Protein AF-A0A3L6D6G3-F1 (afdb_monomer_lite)

Sequence (141 aa):
MIARAEDVEKLNRKLHVDLTTAQARVAALESREVITVEALKQAKDEHVQKPMEAYLVTHNQHRALRIQEPASSNPVQPIRAEDPQILEGHLVSIRGEKKAWELPEGAIVLEGIPVFPQAMNKQEHPESSQDPPPELFEPSP

Secondary structure (DSSP, 8-state):
-HHHHHHHHHHHHHHHHHHHHHHHHHHHHHHHHHHHHHHHHHHHHHHHHHHHHHHHHHHHHHHHHHHHS---SS-------------SS------------PPPTT----TT-------------------PPP-------

Organism: Zea mays (NCBI:txid4577)

Foldseek 3Di:
DVVVVVVVVVVVVVVVVVVVVVVVVVVVVVVVVVVVVVVVVVVVVCVVVVVVVVCVVVVVVVVVCVVPPPPPPDCPPPPPPDDDPDDDDDDDDPDDDDDDPDDPDPQDDDDDDRDDPDDPDDDDDDDDDDDDDDDDDDDDD

Structure (mmCIF, N/CA/C/O backbone):
data_AF-A0A3L6D6G3-F1
#
_entry.id   AF-A0A3L6D6G3-F1
#
loop_
_atom_site.group_PDB
_atom_site.id
_atom_site.type_symbol
_atom_site.label_atom_id
_atom_site.label_alt_id
_atom_site.label_comp_id
_atom_site.label_asym_id
_atom_site.label_entity_id
_atom_site.label_seq_id
_atom_site.pdbx_PDB_ins_code
_atom_site.Cartn_x
_atom_site.Cartn_y
_atom_site.Cartn_z
_atom_site.occupancy
_atom_site.B_iso_or_equiv
_atom_site.auth_seq_id
_atom_site.auth_comp_id
_atom_site.auth_asym_id
_atom_site.auth_atom_id
_atom_site.pdbx_PDB_model_num
ATOM 1 N N . MET A 1 1 ? 31.370 -2.228 -41.817 1.00 75.62 1 MET A N 1
ATOM 2 C CA . MET A 1 1 ? 31.195 -3.267 -40.774 1.00 75.62 1 MET A CA 1
ATOM 3 C C . MET A 1 1 ? 31.367 -2.687 -39.368 1.00 75.62 1 MET A C 1
ATOM 5 O O . MET A 1 1 ? 30.504 -2.936 -38.543 1.00 75.62 1 MET A O 1
ATOM 9 N N . ILE A 1 2 ? 32.399 -1.865 -39.129 1.00 82.44 2 ILE A N 1
ATOM 10 C CA . ILE A 1 2 ? 32.731 -1.264 -37.818 1.00 82.44 2 ILE A CA 1
ATOM 11 C C . ILE A 1 2 ? 31.624 -0.340 -37.269 1.00 82.44 2 ILE A C 1
ATOM 13 O O . ILE A 1 2 ? 31.147 -0.580 -36.168 1.00 82.44 2 ILE A O 1
ATOM 17 N N . ALA A 1 3 ? 31.111 0.612 -38.061 1.00 85.94 3 ALA A N 1
ATOM 18 C CA . ALA A 1 3 ? 30.055 1.536 -37.609 1.00 85.94 3 ALA A CA 1
ATOM 19 C C . ALA A 1 3 ? 28.787 0.827 -37.077 1.00 85.94 3 ALA A C 1
ATOM 21 O O . ALA A 1 3 ? 28.204 1.234 -36.080 1.00 85.94 3 ALA A O 1
ATOM 22 N N . ARG A 1 4 ? 28.400 -0.304 -37.688 1.00 91.38 4 ARG A N 1
ATOM 23 C CA . ARG A 1 4 ? 27.255 -1.111 -37.232 1.00 91.38 4 ARG A CA 1
ATOM 24 C C . ARG A 1 4 ? 27.505 -1.767 -35.869 1.00 91.38 4 ARG A C 1
ATOM 26 O O . ARG A 1 4 ? 26.556 -1.961 -35.120 1.00 91.38 4 ARG A O 1
ATOM 33 N N . ALA A 1 5 ? 28.744 -2.155 -35.566 1.00 92.56 5 ALA A N 1
ATOM 34 C CA . ALA A 1 5 ? 29.085 -2.772 -34.285 1.00 92.56 5 ALA A CA 1
ATOM 35 C C . ALA A 1 5 ? 29.027 -1.747 -33.139 1.00 92.56 5 ALA A C 1
ATOM 37 O O . ALA A 1 5 ? 28.459 -2.043 -32.090 1.00 92.56 5 ALA A O 1
ATOM 38 N N . GLU A 1 6 ? 29.514 -0.526 -33.377 1.00 93.81 6 GLU A N 1
ATOM 39 C CA . GLU A 1 6 ? 29.467 0.575 -32.403 1.00 93.81 6 GLU A CA 1
ATOM 40 C C . GLU A 1 6 ? 28.031 0.968 -32.029 1.00 93.81 6 GLU A C 1
ATOM 42 O O . GLU A 1 6 ? 27.730 1.223 -30.863 1.00 93.81 6 GLU A O 1
ATOM 47 N N . ASP A 1 7 ? 27.111 0.992 -32.995 1.00 95.69 7 ASP A N 1
ATOM 48 C CA . ASP A 1 7 ? 25.710 1.329 -32.722 1.00 95.69 7 ASP A CA 1
ATOM 49 C C . ASP A 1 7 ? 24.995 0.250 -31.894 1.00 95.69 7 ASP A C 1
ATOM 51 O O . ASP A 1 7 ? 24.181 0.570 -31.023 1.00 95.69 7 ASP A O 1
ATOM 55 N N . VAL A 1 8 ? 25.337 -1.028 -32.097 1.00 96.38 8 VAL A N 1
ATOM 56 C CA . VAL A 1 8 ? 24.830 -2.128 -31.261 1.00 96.38 8 VAL A CA 1
ATOM 57 C C . VAL A 1 8 ? 25.385 -2.040 -29.839 1.00 96.38 8 VAL A C 1
ATOM 59 O O . VAL A 1 8 ? 24.639 -2.264 -28.889 1.00 96.38 8 VAL A O 1
ATOM 62 N N . GLU A 1 9 ? 26.655 -1.673 -29.665 1.00 95.94 9 GLU A N 1
ATOM 63 C CA . GLU A 1 9 ? 27.258 -1.482 -28.341 1.00 95.94 9 GLU A CA 1
ATOM 64 C C . GLU A 1 9 ? 26.599 -0.323 -27.576 1.00 95.94 9 GLU A C 1
ATOM 66 O O . GLU A 1 9 ? 26.228 -0.471 -26.408 1.00 95.94 9 GLU A O 1
ATOM 71 N N . LYS A 1 10 ? 26.353 0.809 -28.249 1.00 96.56 10 LYS A N 1
ATOM 72 C CA . LYS A 1 10 ? 25.602 1.937 -27.673 1.00 96.56 10 LYS A CA 1
ATOM 73 C C . LYS A 1 10 ? 24.193 1.520 -27.257 1.00 96.56 10 LYS A C 1
ATOM 75 O O . LYS A 1 10 ? 23.748 1.877 -26.165 1.00 96.56 10 LYS A O 1
ATOM 80 N N . LEU A 1 11 ? 23.500 0.751 -28.101 1.00 97.00 11 LEU A N 1
ATOM 81 C CA . LEU A 1 11 ? 22.179 0.219 -27.778 1.00 97.00 11 LEU A CA 1
ATOM 82 C C . LEU A 1 11 ? 22.238 -0.731 -26.577 1.00 97.00 11 LEU A C 1
ATOM 84 O O . LEU A 1 11 ? 21.403 -0.622 -25.687 1.00 97.00 11 LEU A O 1
ATOM 88 N N . ASN A 1 12 ? 23.229 -1.619 -26.514 1.00 97.06 12 ASN A N 1
ATOM 89 C CA . ASN A 1 12 ? 23.398 -2.552 -25.402 1.00 97.06 12 ASN A CA 1
ATOM 90 C C . ASN A 1 12 ? 23.599 -1.807 -24.075 1.00 97.06 12 ASN A C 1
ATOM 92 O O . ASN A 1 12 ? 22.900 -2.076 -23.099 1.00 97.06 12 ASN A O 1
ATOM 96 N N . ARG A 1 13 ? 24.466 -0.786 -24.069 1.00 97.38 13 ARG A N 1
ATOM 97 C CA . ARG A 1 13 ? 24.677 0.067 -22.895 1.00 97.38 13 ARG A CA 1
ATOM 98 C C . ARG A 1 13 ? 23.402 0.797 -22.484 1.00 97.38 13 ARG A C 1
ATOM 100 O O . ARG A 1 13 ? 23.099 0.859 -21.295 1.00 97.38 13 ARG A O 1
ATOM 107 N N . LYS A 1 14 ? 22.641 1.323 -23.448 1.00 98.06 14 LYS A N 1
ATOM 108 C CA . LYS A 1 14 ? 21.349 1.966 -23.177 1.00 98.06 14 LYS A CA 1
ATOM 109 C C . LYS A 1 14 ? 20.357 0.983 -22.555 1.00 98.06 14 LYS A C 1
ATOM 111 O O . LYS A 1 14 ? 19.793 1.283 -21.511 1.00 98.06 14 LYS A O 1
ATOM 116 N N . LEU A 1 15 ? 20.205 -0.202 -23.143 1.00 98.31 15 LEU A N 1
ATOM 117 C CA . LEU A 1 15 ? 19.317 -1.243 -22.628 1.00 98.31 15 LEU A CA 1
ATOM 118 C C . LEU A 1 15 ? 19.712 -1.689 -21.217 1.00 98.31 15 LEU A C 1
ATOM 120 O O . LEU A 1 15 ? 18.837 -1.925 -20.393 1.00 98.31 15 LEU A O 1
ATOM 124 N N . HIS A 1 16 ? 21.008 -1.765 -20.909 1.00 98.50 16 HIS A N 1
ATOM 125 C CA . HIS A 1 16 ? 21.479 -2.086 -19.563 1.00 98.50 16 HIS A CA 1
ATOM 126 C C . HIS A 1 16 ? 21.077 -1.019 -18.531 1.00 98.50 16 HIS A C 1
ATOM 128 O O . HIS A 1 16 ? 20.628 -1.349 -17.430 1.00 98.50 16 HIS A O 1
ATOM 134 N N . VAL A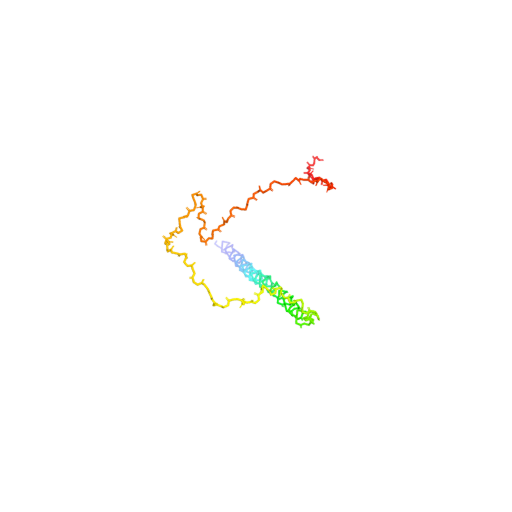 1 17 ? 21.194 0.262 -18.894 1.00 98.56 17 VAL A N 1
ATOM 135 C CA . VAL A 1 17 ? 20.741 1.379 -18.051 1.00 98.56 17 VAL A CA 1
ATOM 136 C C . VAL A 1 17 ? 19.221 1.356 -17.882 1.00 98.56 17 VAL A C 1
ATOM 138 O O . VAL A 1 17 ? 18.734 1.482 -16.757 1.00 98.56 17 VAL A O 1
ATOM 141 N N . ASP A 1 18 ? 18.471 1.157 -18.967 1.00 98.56 18 ASP A N 1
ATOM 142 C CA . ASP A 1 18 ? 17.007 1.088 -18.938 1.00 98.56 18 ASP A CA 1
ATOM 143 C C . ASP A 1 18 ? 16.529 -0.088 -18.071 1.00 98.56 18 ASP A C 1
ATOM 145 O O . ASP A 1 18 ? 15.638 0.082 -17.237 1.00 98.56 18 ASP A O 1
ATOM 149 N N . LEU A 1 19 ? 17.174 -1.254 -18.191 1.00 98.56 19 LEU A N 1
ATOM 150 C CA . LEU A 1 19 ? 16.890 -2.434 -17.375 1.00 98.56 19 LEU A CA 1
ATOM 151 C C . LEU A 1 19 ? 17.145 -2.161 -15.890 1.00 98.56 19 LEU A C 1
ATOM 153 O O . LEU A 1 19 ? 16.272 -2.417 -15.064 1.00 98.56 19 LEU A O 1
ATOM 157 N N . THR A 1 20 ? 18.301 -1.587 -15.556 1.00 98.56 20 THR A N 1
ATOM 158 C CA . THR A 1 20 ? 18.654 -1.251 -14.166 1.00 98.56 20 THR A CA 1
ATOM 159 C C . THR A 1 20 ? 17.675 -0.230 -13.582 1.00 98.56 20 THR A C 1
ATOM 161 O O . THR A 1 20 ? 17.234 -0.348 -12.439 1.00 98.56 20 THR A O 1
ATOM 164 N N . THR A 1 21 ? 17.268 0.755 -14.384 1.00 98.62 21 THR A N 1
ATOM 165 C CA . THR A 1 21 ? 16.283 1.768 -13.983 1.00 98.62 21 THR A CA 1
ATOM 166 C C . THR A 1 21 ? 14.912 1.142 -13.741 1.00 98.62 21 THR A C 1
ATOM 168 O O . THR A 1 21 ? 14.249 1.468 -12.756 1.00 98.62 21 THR A O 1
ATOM 171 N N . ALA A 1 22 ? 14.481 0.232 -14.617 1.00 98.62 22 ALA A N 1
ATOM 172 C CA . ALA A 1 22 ? 13.232 -0.501 -14.450 1.00 98.62 22 ALA A CA 1
ATOM 173 C C . ALA A 1 22 ? 13.261 -1.365 -13.180 1.00 98.62 22 ALA A C 1
ATOM 175 O O . ALA A 1 22 ? 12.318 -1.313 -12.397 1.00 98.62 22 ALA A O 1
ATOM 176 N N . GLN A 1 23 ? 14.362 -2.073 -12.921 1.00 98.75 23 GLN A N 1
ATOM 177 C CA . GLN A 1 23 ? 14.548 -2.869 -11.704 1.00 98.75 23 GLN A CA 1
ATOM 178 C C . GLN A 1 23 ? 14.484 -2.013 -10.434 1.00 98.75 23 GLN A C 1
ATOM 180 O O . GLN A 1 23 ? 13.780 -2.370 -9.493 1.00 98.75 23 GLN A O 1
ATOM 185 N N . ALA A 1 24 ? 15.145 -0.852 -10.417 1.00 98.62 24 ALA A N 1
ATOM 186 C CA . ALA A 1 24 ? 15.079 0.070 -9.284 1.00 98.62 24 ALA A CA 1
ATOM 187 C C . ALA A 1 24 ? 13.649 0.580 -9.033 1.00 98.62 24 ALA A C 1
ATOM 189 O O . ALA A 1 24 ? 13.221 0.697 -7.886 1.00 98.62 24 ALA A O 1
ATOM 190 N N . ARG A 1 25 ? 12.885 0.851 -10.101 1.00 98.69 25 ARG A N 1
ATOM 191 C CA . ARG A 1 25 ? 11.473 1.249 -9.990 1.00 98.69 25 ARG A CA 1
ATOM 192 C C . ARG A 1 25 ? 10.600 0.124 -9.448 1.00 98.69 25 ARG A C 1
ATOM 194 O O . ARG A 1 25 ? 9.750 0.402 -8.611 1.00 98.69 25 ARG A O 1
ATOM 201 N N . VAL A 1 26 ? 10.817 -1.114 -9.891 1.00 98.69 26 VAL A N 1
ATOM 202 C CA . VAL A 1 26 ? 10.104 -2.290 -9.368 1.00 98.69 26 VAL A CA 1
ATOM 203 C C . VAL A 1 26 ? 10.375 -2.444 -7.873 1.00 98.69 26 VAL A C 1
ATOM 205 O O . VAL A 1 26 ? 9.428 -2.430 -7.097 1.00 98.69 26 VAL A O 1
ATOM 208 N N . ALA A 1 27 ? 11.642 -2.440 -7.453 1.00 98.56 27 ALA A N 1
ATOM 209 C CA . ALA A 1 27 ? 12.001 -2.554 -6.038 1.00 98.56 27 ALA A CA 1
ATOM 210 C C . ALA A 1 27 ? 11.402 -1.422 -5.177 1.00 98.56 27 ALA A C 1
ATOM 212 O O . ALA A 1 27 ? 10.944 -1.650 -4.057 1.00 98.56 27 ALA A O 1
ATOM 213 N N . ALA A 1 28 ? 11.368 -0.189 -5.697 1.00 98.50 28 ALA A N 1
ATOM 214 C CA . ALA A 1 28 ? 10.745 0.937 -5.005 1.00 98.50 28 ALA A CA 1
ATOM 215 C C . ALA A 1 28 ? 9.218 0.783 -4.877 1.00 98.50 28 ALA A C 1
ATOM 217 O O . ALA A 1 28 ? 8.651 1.142 -3.845 1.00 98.50 28 ALA A O 1
ATOM 218 N N . LEU A 1 29 ? 8.549 0.258 -5.909 1.00 98.75 29 LEU A N 1
ATOM 219 C CA . LEU A 1 29 ? 7.110 -0.007 -5.878 1.00 98.75 29 LEU A CA 1
ATOM 220 C C . LEU A 1 29 ? 6.766 -1.149 -4.922 1.00 98.75 29 LEU A C 1
ATOM 222 O O . LEU A 1 29 ? 5.851 -0.985 -4.123 1.00 98.75 29 LEU A O 1
ATOM 226 N N . GLU A 1 30 ? 7.530 -2.240 -4.944 1.00 98.38 30 GLU A N 1
ATOM 227 C CA . GLU A 1 30 ? 7.372 -3.367 -4.016 1.00 98.38 30 GLU A CA 1
ATOM 228 C C . GLU A 1 30 ? 7.538 -2.909 -2.562 1.00 98.38 30 GLU A C 1
ATOM 230 O O . GLU A 1 30 ? 6.694 -3.187 -1.713 1.00 98.38 30 GLU A O 1
ATOM 235 N N . SER A 1 31 ? 8.581 -2.123 -2.277 1.00 98.44 31 SER A N 1
ATOM 236 C CA . SER A 1 31 ? 8.796 -1.538 -0.948 1.00 98.44 31 SER A CA 1
ATOM 237 C C . SER A 1 31 ? 7.625 -0.648 -0.517 1.00 98.44 31 SER A C 1
ATOM 239 O O . SER A 1 31 ? 7.120 -0.762 0.602 1.00 98.44 31 SER A O 1
ATOM 241 N N . ARG A 1 32 ? 7.130 0.206 -1.421 1.00 98.62 32 ARG A N 1
ATOM 242 C CA . ARG A 1 32 ? 5.977 1.067 -1.141 1.00 98.62 32 ARG A CA 1
ATOM 243 C C . ARG A 1 32 ? 4.711 0.255 -0.876 1.00 98.62 32 ARG A C 1
ATOM 245 O O . ARG A 1 32 ? 3.967 0.611 0.034 1.00 98.62 32 ARG A O 1
ATOM 252 N N . GLU A 1 33 ? 4.465 -0.805 -1.640 1.00 98.44 33 GLU A N 1
ATOM 253 C CA . GLU A 1 33 ? 3.315 -1.686 -1.441 1.00 98.44 33 GLU A CA 1
ATOM 254 C C . GLU A 1 33 ? 3.350 -2.313 -0.047 1.00 98.44 33 GLU A C 1
ATOM 256 O O . GLU A 1 33 ? 2.377 -2.177 0.696 1.00 98.44 33 GLU A O 1
ATOM 261 N N . VAL A 1 34 ? 4.493 -2.878 0.357 1.00 98.56 34 VAL A N 1
ATOM 262 C CA . VAL A 1 34 ? 4.682 -3.450 1.701 1.00 98.56 34 VAL A CA 1
ATOM 263 C C . VAL A 1 34 ? 4.349 -2.427 2.789 1.00 98.56 34 VAL A C 1
ATOM 265 O O . VAL A 1 34 ? 3.547 -2.726 3.673 1.00 98.56 34 VAL A O 1
ATOM 268 N N . ILE A 1 35 ? 4.868 -1.198 2.682 1.00 98.62 35 ILE A N 1
ATOM 269 C CA . ILE A 1 35 ? 4.584 -0.123 3.648 1.00 98.62 35 ILE A CA 1
ATOM 270 C C . ILE A 1 35 ? 3.084 0.194 3.696 1.00 98.62 35 ILE A C 1
ATOM 272 O O . ILE A 1 35 ? 2.506 0.325 4.774 1.00 98.62 35 ILE A O 1
ATOM 276 N N . THR A 1 36 ? 2.428 0.317 2.538 1.00 98.62 36 THR A N 1
ATOM 277 C CA . THR A 1 36 ? 0.993 0.645 2.491 1.00 98.62 36 THR A CA 1
ATOM 278 C C . THR A 1 36 ? 0.115 -0.470 3.050 1.00 98.62 36 THR A C 1
ATOM 280 O O . THR A 1 36 ? -0.853 -0.190 3.757 1.00 98.62 36 THR A O 1
ATOM 283 N N . VAL A 1 37 ? 0.461 -1.729 2.776 1.00 98.56 37 VAL A N 1
ATOM 284 C CA . VAL A 1 37 ? -0.266 -2.901 3.272 1.00 98.56 37 VAL A CA 1
ATOM 285 C C . VAL A 1 37 ? -0.094 -3.037 4.783 1.00 98.56 37 VAL A C 1
ATOM 287 O O . VAL A 1 37 ? -1.073 -3.282 5.490 1.00 98.56 37 VAL A O 1
ATOM 290 N N . GLU A 1 38 ? 1.116 -2.829 5.301 1.00 98.62 38 GLU A N 1
ATOM 291 C CA . GLU A 1 38 ? 1.384 -2.883 6.737 1.00 98.62 38 GLU A CA 1
ATOM 292 C C . GLU A 1 38 ? 0.674 -1.754 7.495 1.00 98.62 38 GLU A C 1
ATOM 294 O O . GLU A 1 38 ? 0.001 -2.021 8.491 1.00 98.62 38 GLU A O 1
ATOM 299 N N . ALA A 1 39 ? 0.724 -0.521 6.982 1.00 98.56 39 ALA A N 1
ATOM 300 C CA . ALA A 1 39 ? 0.002 0.609 7.565 1.00 98.56 39 ALA A CA 1
ATOM 301 C C . ALA A 1 39 ? -1.518 0.374 7.583 1.00 98.56 39 ALA A C 1
ATOM 303 O O . ALA A 1 39 ? -2.188 0.687 8.567 1.00 98.56 39 ALA A O 1
ATOM 304 N N . LEU A 1 40 ? -2.071 -0.221 6.521 1.00 98.56 40 LEU A N 1
ATOM 305 C CA . LEU A 1 40 ? -3.488 -0.572 6.467 1.00 98.56 40 LEU A CA 1
ATOM 306 C C . LEU A 1 40 ? -3.850 -1.649 7.496 1.00 98.56 40 LEU A C 1
ATOM 308 O O . LEU A 1 40 ? -4.901 -1.553 8.131 1.00 98.56 40 LEU A O 1
ATOM 312 N N . LYS A 1 41 ? -3.001 -2.670 7.659 1.00 98.50 41 LYS A N 1
ATOM 313 C CA . LYS A 1 41 ? -3.192 -3.712 8.674 1.00 98.50 41 LYS A CA 1
ATOM 314 C C . LYS A 1 41 ? -3.197 -3.096 10.074 1.00 98.50 41 LYS A C 1
ATOM 316 O O . LYS A 1 41 ? -4.159 -3.285 10.807 1.00 98.50 41 LYS A O 1
ATOM 321 N N . GLN A 1 42 ? -2.196 -2.273 10.380 1.00 98.56 42 GLN A N 1
ATOM 322 C CA . GLN A 1 42 ? -2.088 -1.571 11.657 1.00 98.56 42 GLN A CA 1
ATOM 323 C C . GLN A 1 42 ? -3.313 -0.687 11.933 1.00 98.56 42 GLN A C 1
ATOM 325 O O . GLN A 1 42 ? -3.879 -0.728 13.022 1.00 98.56 42 GLN A O 1
ATOM 330 N N . ALA A 1 43 ? -3.778 0.074 10.939 1.00 98.44 43 ALA A N 1
ATOM 331 C CA . ALA A 1 43 ? -4.962 0.916 11.087 1.00 98.44 43 ALA A CA 1
ATOM 332 C C . ALA A 1 43 ? -6.232 0.098 11.382 1.00 98.44 43 ALA A C 1
ATOM 334 O O . ALA A 1 43 ? -7.076 0.523 12.172 1.00 98.44 43 ALA A O 1
ATOM 335 N N . LYS A 1 44 ? -6.371 -1.084 10.768 1.00 98.25 44 LYS A N 1
ATOM 336 C CA . LYS A 1 44 ? -7.482 -2.004 11.049 1.00 98.25 44 LYS A CA 1
ATOM 337 C C . LYS A 1 44 ? -7.389 -2.597 12.450 1.00 98.25 44 LYS A C 1
ATOM 339 O O . LYS A 1 44 ? -8.405 -2.634 13.141 1.00 98.25 44 LYS A O 1
ATOM 344 N N . ASP A 1 45 ? -6.198 -3.006 12.871 1.00 98.19 45 ASP A N 1
ATOM 345 C CA . ASP A 1 45 ? -5.965 -3.543 14.212 1.00 98.19 45 ASP A CA 1
ATOM 346 C C . ASP A 1 45 ? -6.311 -2.487 15.275 1.00 98.19 45 ASP A C 1
ATOM 348 O O . ASP A 1 45 ? -7.068 -2.762 16.205 1.00 98.19 45 ASP A O 1
ATOM 352 N N . GLU A 1 46 ? -5.893 -1.234 15.077 1.00 97.75 46 GLU A N 1
ATOM 353 C CA . GLU A 1 46 ? -6.264 -0.117 15.953 1.00 97.75 46 GLU A CA 1
ATOM 354 C C . GLU A 1 46 ? -7.766 0.180 15.956 1.00 97.75 46 GLU A C 1
ATOM 356 O O . GLU A 1 46 ? -8.332 0.482 17.009 1.00 97.75 46 GLU A O 1
ATOM 361 N N . HIS A 1 47 ? -8.422 0.108 14.795 1.00 97.56 47 HIS A N 1
ATOM 362 C CA . HIS A 1 47 ? -9.867 0.306 14.691 1.00 97.56 47 HIS A CA 1
ATOM 363 C C . HIS A 1 47 ? -10.648 -0.764 15.464 1.00 97.56 47 HIS A C 1
ATOM 365 O O . HIS A 1 47 ? -11.719 -0.473 15.985 1.00 97.56 47 HIS A O 1
ATOM 371 N N . VAL A 1 48 ? -10.124 -1.987 15.566 1.00 96.00 48 VAL A N 1
ATOM 372 C CA . VAL A 1 48 ? -10.724 -3.053 16.381 1.00 96.00 48 VAL A CA 1
ATOM 373 C C . VAL A 1 48 ? -10.363 -2.892 17.861 1.00 96.00 48 VAL A C 1
ATOM 375 O O . VAL A 1 48 ? -11.218 -3.070 18.730 1.00 96.00 48 VAL A O 1
ATOM 378 N N . GLN A 1 49 ? -9.118 -2.526 18.167 1.00 98.31 49 GLN A N 1
ATOM 379 C CA . GLN A 1 49 ? -8.609 -2.462 19.536 1.00 98.31 49 GLN A CA 1
ATOM 380 C C . GLN A 1 49 ? -9.177 -1.279 20.335 1.00 98.31 49 GLN A C 1
ATOM 382 O O . GLN A 1 49 ? -9.642 -1.467 21.458 1.00 98.31 49 GLN A O 1
ATOM 387 N N . LYS A 1 50 ? -9.210 -0.068 19.765 1.00 97.38 50 LYS A N 1
ATOM 388 C CA . LYS A 1 50 ? -9.696 1.143 20.457 1.00 97.38 50 LYS A CA 1
ATOM 389 C C . LYS A 1 50 ? -11.130 1.021 21.007 1.00 97.38 50 LYS A C 1
ATOM 391 O O . LYS A 1 50 ? -11.335 1.354 22.176 1.00 97.38 50 LYS A O 1
ATOM 396 N N . PRO A 1 51 ? -12.138 0.547 20.245 1.00 96.94 51 PRO A N 1
ATOM 397 C CA . PRO A 1 51 ? -13.486 0.383 20.787 1.00 96.94 51 PRO A CA 1
ATOM 398 C C . PRO A 1 51 ? -13.569 -0.738 21.828 1.00 96.94 51 PRO A C 1
ATOM 400 O O . PRO A 1 51 ? -14.319 -0.599 22.793 1.00 96.94 51 PRO A O 1
ATOM 403 N N . MET A 1 52 ? -12.787 -1.814 21.682 1.00 97.50 52 MET A N 1
ATOM 404 C CA . MET A 1 52 ? -12.700 -2.874 22.693 1.00 97.50 52 MET A CA 1
ATOM 405 C C . MET A 1 52 ? -12.200 -2.315 24.033 1.00 97.50 52 MET A C 1
ATOM 407 O O . MET A 1 52 ? -12.813 -2.545 25.074 1.00 97.50 52 MET A O 1
ATOM 411 N N . GLU A 1 53 ? -11.121 -1.534 24.014 1.00 97.00 53 GLU A N 1
ATOM 412 C CA . GLU A 1 53 ? -10.577 -0.893 25.215 1.00 97.00 53 GLU A CA 1
ATOM 413 C C . GLU A 1 53 ? -11.571 0.093 25.837 1.00 97.00 53 GLU A C 1
ATOM 415 O O . GLU A 1 53 ? -11.825 0.036 27.042 1.00 97.00 53 GLU A O 1
ATOM 420 N N . ALA A 1 54 ? -12.195 0.949 25.023 1.00 97.88 54 ALA A N 1
ATOM 421 C CA . ALA A 1 54 ? -13.205 1.895 25.492 1.00 97.88 54 ALA A CA 1
ATOM 422 C C . ALA A 1 54 ? -14.399 1.183 26.153 1.00 97.88 54 ALA A C 1
ATOM 424 O O . ALA A 1 54 ? -14.870 1.605 27.215 1.00 97.88 54 ALA A O 1
ATOM 425 N N . TYR A 1 55 ? -14.860 0.072 25.572 1.00 97.38 55 TYR A N 1
ATOM 426 C CA . TYR A 1 55 ? -15.914 -0.755 26.155 1.00 97.38 55 TYR A CA 1
ATOM 427 C C . TYR A 1 55 ? -15.497 -1.329 27.512 1.00 97.38 55 TYR A C 1
ATOM 429 O O . TYR A 1 55 ? -16.230 -1.197 28.491 1.00 97.38 55 TYR A O 1
ATOM 437 N N . LEU A 1 56 ? -14.309 -1.930 27.605 1.00 97.56 56 LEU A N 1
ATOM 438 C CA . LEU A 1 56 ? -13.837 -2.528 28.854 1.00 97.56 56 LEU A CA 1
ATOM 439 C C . LEU A 1 56 ? -13.680 -1.486 29.965 1.00 97.56 56 LEU A C 1
ATOM 441 O O . LEU A 1 56 ? -14.064 -1.747 31.107 1.00 97.56 56 LEU A O 1
ATOM 445 N N . VAL A 1 57 ? -13.152 -0.303 29.647 1.00 97.75 57 VAL A N 1
ATOM 446 C CA . VAL A 1 57 ? -12.998 0.794 30.612 1.00 97.75 57 VAL A CA 1
ATOM 447 C C . VAL A 1 57 ? -14.362 1.252 31.127 1.00 97.75 57 VAL A C 1
ATOM 449 O O . VAL A 1 57 ? -14.598 1.248 32.337 1.00 97.75 57 VAL A O 1
ATOM 452 N N . THR A 1 58 ? -15.280 1.589 30.223 1.00 97.19 58 THR A N 1
ATOM 453 C CA . THR A 1 58 ? -16.605 2.117 30.588 1.00 97.19 58 THR A CA 1
ATOM 454 C C . THR A 1 58 ? -17.463 1.082 31.314 1.00 97.19 58 THR A C 1
ATOM 456 O O . THR A 1 58 ? -18.100 1.393 32.323 1.00 97.19 58 THR A O 1
ATOM 459 N N . HIS A 1 59 ? -17.432 -0.180 30.878 1.00 97.12 59 HIS A N 1
ATOM 460 C CA . HIS A 1 59 ? -18.149 -1.267 31.537 1.00 97.12 59 HIS A CA 1
ATOM 461 C C . HIS A 1 59 ? -17.654 -1.492 32.971 1.00 97.12 59 HIS A C 1
ATOM 463 O O . HIS A 1 59 ? -18.457 -1.643 33.895 1.00 97.12 59 HIS A O 1
ATOM 469 N N . ASN A 1 60 ? -16.335 -1.481 33.187 1.00 95.88 60 ASN A N 1
ATOM 470 C CA . ASN A 1 60 ? -15.772 -1.658 34.523 1.00 95.88 60 ASN A CA 1
ATOM 471 C C . ASN A 1 60 ? -16.027 -0.454 35.434 1.00 95.88 60 ASN A C 1
ATOM 473 O O . ASN A 1 60 ? -16.310 -0.658 36.613 1.00 95.88 60 ASN A O 1
ATOM 477 N N . GLN A 1 61 ? -16.019 0.773 34.906 1.00 95.94 61 GLN A N 1
ATOM 478 C CA . GLN A 1 61 ? -16.439 1.963 35.655 1.00 95.94 61 GLN A CA 1
ATOM 479 C C . GLN A 1 61 ? -17.895 1.845 36.123 1.00 95.94 61 GLN A C 1
ATOM 481 O O . GLN A 1 61 ? -18.170 1.999 37.312 1.00 95.94 61 GLN A O 1
ATOM 486 N N . HIS A 1 62 ? -18.821 1.478 35.231 1.00 94.62 62 HIS A N 1
ATOM 487 C CA . HIS A 1 62 ? -20.220 1.243 35.601 1.00 94.62 62 HIS A CA 1
ATOM 488 C C . HIS A 1 62 ? -20.377 0.126 36.638 1.00 94.62 62 HIS A C 1
ATOM 490 O O . HIS A 1 62 ? -21.166 0.252 37.574 1.00 94.62 62 HIS A O 1
ATOM 496 N N . ARG A 1 63 ? -19.623 -0.973 36.507 1.00 95.12 63 ARG A N 1
ATOM 497 C CA . ARG A 1 63 ? -19.612 -2.039 37.521 1.00 95.12 63 ARG A CA 1
ATOM 498 C C . ARG A 1 63 ? -19.100 -1.538 38.870 1.00 95.12 63 ARG A C 1
ATOM 500 O O . ARG A 1 63 ? -19.716 -1.858 39.879 1.00 95.12 63 ARG A O 1
ATOM 507 N N . ALA A 1 64 ? -18.024 -0.754 38.893 1.00 94.12 64 ALA A N 1
ATOM 508 C CA . ALA A 1 64 ? -17.464 -0.197 40.121 1.00 94.12 64 ALA A CA 1
ATOM 509 C C . ALA A 1 64 ? -18.439 0.765 40.816 1.00 94.12 64 ALA A C 1
ATOM 511 O O . ALA A 1 64 ? -18.585 0.699 42.035 1.00 94.12 64 ALA A O 1
ATOM 512 N N . LEU A 1 65 ? -19.142 1.605 40.049 1.00 91.81 65 LEU A N 1
ATOM 513 C CA . LEU A 1 65 ? -20.186 2.487 40.574 1.00 91.81 65 LEU A CA 1
ATOM 514 C C . LEU A 1 65 ? -21.344 1.688 41.178 1.00 91.81 65 LEU A C 1
ATOM 516 O O . LEU A 1 65 ? -21.710 1.961 42.310 1.00 91.81 65 LEU A O 1
ATOM 520 N N . ARG A 1 66 ? -21.846 0.644 40.502 1.00 85.88 66 ARG A N 1
ATOM 521 C CA . ARG A 1 66 ? -22.912 -0.219 41.055 1.00 85.88 66 ARG A CA 1
ATOM 522 C C . ARG A 1 66 ? -22.518 -0.967 42.329 1.00 85.88 66 ARG A C 1
ATOM 524 O O . ARG A 1 66 ? -23.387 -1.309 43.116 1.00 85.88 66 ARG A O 1
ATOM 531 N N . ILE A 1 67 ? -21.234 -1.281 42.506 1.00 84.12 67 ILE A N 1
ATOM 532 C CA . ILE A 1 67 ? -20.736 -1.950 43.719 1.00 84.12 67 ILE A CA 1
ATOM 533 C C . ILE A 1 67 ? -20.590 -0.951 44.877 1.00 84.12 67 ILE A C 1
ATOM 535 O O . ILE A 1 67 ? -20.783 -1.328 46.029 1.00 84.12 67 ILE A O 1
ATOM 539 N N . GLN A 1 68 ? -20.229 0.302 44.582 1.00 79.50 68 GLN A N 1
ATOM 540 C CA . GLN A 1 68 ? -20.094 1.363 45.585 1.00 79.50 68 GLN A CA 1
ATOM 541 C C . GLN A 1 68 ? -21.407 2.064 45.914 1.00 79.50 68 GLN A C 1
ATOM 543 O O . GLN A 1 68 ? -21.514 2.647 46.990 1.00 79.50 68 GLN A O 1
ATOM 548 N N . GLU A 1 69 ? -22.382 2.033 45.006 1.00 68.38 69 GLU A N 1
ATOM 549 C CA . GLU A 1 69 ? -23.727 2.518 45.263 1.00 68.38 69 GLU A CA 1
ATOM 550 C C . GLU A 1 69 ? -24.282 1.704 46.436 1.00 68.38 69 GLU A C 1
ATOM 552 O O . GLU A 1 69 ? -24.458 0.487 46.310 1.00 68.38 69 GLU A O 1
ATOM 557 N N . PRO A 1 70 ? -24.490 2.328 47.610 1.00 67.25 70 PRO A N 1
ATOM 558 C CA . PRO A 1 70 ? -25.091 1.627 48.725 1.00 67.25 70 PRO A CA 1
ATOM 559 C C . PRO A 1 70 ? -26.410 1.069 48.211 1.00 67.25 70 PRO A C 1
ATOM 561 O O . PRO A 1 70 ? -27.192 1.828 47.632 1.00 67.25 70 PRO A O 1
ATOM 564 N N . ALA A 1 71 ? -26.663 -0.232 48.410 1.00 66.19 71 ALA A N 1
ATOM 565 C CA . ALA A 1 71 ? -28.018 -0.757 48.293 1.00 66.19 71 ALA A CA 1
ATOM 566 C C . ALA A 1 71 ? -28.895 0.235 49.053 1.00 66.19 71 ALA A C 1
ATOM 568 O O . ALA A 1 71 ? -28.636 0.453 50.241 1.00 66.19 71 ALA A O 1
ATOM 569 N N . SER A 1 72 ? -29.768 0.953 48.330 1.00 58.44 72 SER A N 1
ATOM 570 C CA . SER A 1 72 ? -30.402 2.160 48.858 1.00 58.44 72 SER A CA 1
ATOM 571 C C . SER A 1 72 ? -30.893 1.845 50.266 1.00 58.44 72 SER A C 1
ATOM 573 O O . SER A 1 72 ? -31.501 0.790 50.464 1.00 58.44 72 SER A O 1
ATOM 575 N N . SER A 1 73 ? -30.580 2.695 51.248 1.00 62.00 73 SER A N 1
ATOM 576 C CA . SER A 1 73 ? -30.769 2.404 52.682 1.00 62.00 73 SER A CA 1
ATOM 577 C C . SER A 1 73 ? -32.233 2.154 53.090 1.00 62.00 73 SER A C 1
ATOM 579 O O . SER A 1 73 ? -32.530 2.021 54.277 1.00 62.00 73 SER A O 1
ATOM 581 N N . ASN A 1 74 ? -33.156 2.094 52.133 1.00 62.22 74 ASN A N 1
ATOM 582 C CA . ASN A 1 74 ? -34.500 1.605 52.316 1.00 62.22 74 ASN A CA 1
ATOM 583 C C . ASN A 1 74 ? -34.695 0.353 51.442 1.00 62.22 74 ASN A C 1
ATOM 585 O O . ASN A 1 74 ? -34.761 0.476 50.215 1.00 62.22 74 ASN A O 1
ATOM 589 N N . PRO A 1 75 ? -34.799 -0.856 52.024 1.00 52.00 75 PRO A N 1
ATOM 590 C CA . PRO A 1 75 ? -35.361 -1.972 51.297 1.00 52.00 75 PRO A CA 1
ATOM 591 C C . PRO A 1 75 ? -36.841 -1.642 51.104 1.00 52.00 75 PRO A C 1
ATOM 593 O O . PRO A 1 75 ? -37.680 -1.995 51.933 1.00 52.00 75 PRO A O 1
ATOM 596 N N . VAL A 1 76 ? -37.181 -0.956 50.007 1.00 57.78 76 VAL A N 1
ATOM 597 C CA . VAL A 1 76 ? -38.522 -1.106 49.451 1.00 57.78 76 VAL A CA 1
ATOM 598 C C . VAL A 1 76 ? -38.609 -2.588 49.158 1.00 57.78 76 VAL A C 1
ATOM 600 O O . VAL A 1 76 ? -37.967 -3.091 48.235 1.00 57.78 76 VAL A O 1
ATOM 603 N N . GLN A 1 77 ? -39.305 -3.306 50.040 1.00 57.06 77 GLN A N 1
ATOM 604 C CA . GLN A 1 77 ? -39.605 -4.695 49.785 1.00 57.06 77 GLN A CA 1
ATOM 605 C C . GLN A 1 77 ? -40.255 -4.705 48.403 1.00 57.06 77 GLN A C 1
ATOM 607 O O . GLN A 1 77 ? -41.186 -3.918 48.184 1.00 57.06 77 GLN A O 1
ATOM 612 N N . PRO A 1 78 ? -39.780 -5.538 47.459 1.00 57.50 78 PRO A N 1
ATOM 613 C CA . PRO A 1 78 ? -40.627 -5.880 46.331 1.00 57.50 78 PRO A CA 1
ATOM 614 C C . PRO A 1 78 ? -41.956 -6.259 46.970 1.00 57.50 78 PRO A C 1
ATOM 616 O O . PRO A 1 78 ? -41.925 -7.013 47.949 1.00 57.50 78 PRO A O 1
ATOM 619 N N . ILE A 1 79 ? -43.068 -5.664 46.520 1.00 55.97 79 ILE A N 1
ATOM 620 C CA . ILE A 1 79 ? -44.402 -6.072 46.963 1.00 55.97 79 ILE A CA 1
ATOM 621 C C . ILE A 1 79 ? -44.371 -7.595 46.963 1.00 55.97 79 ILE A C 1
ATOM 623 O O . ILE A 1 79 ? -44.207 -8.226 45.916 1.00 55.97 79 ILE A O 1
ATOM 627 N N . ARG A 1 80 ? -44.365 -8.174 48.167 1.00 52.00 80 ARG A N 1
ATOM 628 C CA . ARG A 1 80 ? -44.525 -9.603 48.307 1.00 52.00 80 ARG A CA 1
ATOM 629 C C . ARG A 1 80 ? -45.956 -9.783 47.856 1.00 52.00 80 ARG A C 1
ATOM 631 O O . ARG A 1 80 ? -46.857 -9.379 48.584 1.00 52.00 80 ARG A O 1
ATOM 638 N N . ALA A 1 81 ? -46.152 -10.275 46.633 1.00 54.78 81 ALA A N 1
ATOM 639 C CA . ALA A 1 81 ? -47.380 -10.987 46.326 1.00 54.78 81 ALA A CA 1
ATOM 640 C C . ALA A 1 81 ? -47.588 -11.919 47.519 1.00 54.78 81 ALA A C 1
ATOM 642 O O . ALA A 1 81 ? -46.649 -12.642 47.869 1.00 54.78 81 ALA A O 1
ATOM 643 N N . GLU A 1 82 ? -48.693 -11.717 48.233 1.00 45.56 82 GLU A N 1
ATOM 644 C CA . GLU A 1 82 ? -48.897 -12.235 49.575 1.00 45.56 82 GLU A CA 1
ATOM 645 C C . GLU A 1 82 ? -48.419 -13.685 49.681 1.00 45.56 82 GLU A C 1
ATOM 647 O O . GLU A 1 82 ? -48.695 -14.516 48.813 1.00 45.56 82 GLU A O 1
ATOM 652 N N . ASP A 1 83 ? -47.653 -13.961 50.738 1.00 42.06 83 ASP A N 1
ATOM 653 C CA . ASP A 1 83 ? -47.115 -15.289 50.995 1.00 42.06 83 ASP A CA 1
ATOM 654 C C . ASP A 1 83 ? -48.253 -16.331 50.945 1.00 42.06 83 ASP A C 1
ATOM 656 O O . ASP A 1 83 ? -49.377 -16.062 51.392 1.00 42.06 83 ASP A O 1
ATOM 660 N N . PRO A 1 84 ? -47.973 -17.528 50.414 1.00 55.09 84 PRO A N 1
ATOM 661 C CA . PRO A 1 84 ? -48.949 -18.557 50.119 1.00 55.09 84 PRO A CA 1
ATOM 662 C C . PRO A 1 84 ? -49.459 -19.169 51.422 1.00 55.09 84 PRO A C 1
ATOM 664 O O . PRO A 1 84 ? -48.937 -20.162 51.922 1.00 55.09 84 PRO A O 1
ATOM 667 N N . GLN A 1 85 ? -50.511 -18.587 51.980 1.00 50.22 85 GLN A N 1
ATOM 668 C CA . GLN A 1 85 ? -51.265 -19.186 53.072 1.00 50.22 85 GLN A CA 1
ATOM 669 C C . GLN A 1 85 ? -52.694 -19.444 52.632 1.00 50.22 85 GLN A C 1
ATOM 671 O O . GLN A 1 85 ? -53.594 -18.770 53.105 1.00 50.22 85 GLN A O 1
ATOM 676 N N . ILE A 1 86 ? -52.878 -20.431 51.750 1.00 45.12 86 ILE A N 1
ATOM 677 C CA . ILE A 1 86 ? -53.733 -21.588 52.059 1.00 45.12 86 ILE A CA 1
ATOM 678 C C . ILE A 1 86 ? -53.109 -22.815 51.382 1.00 45.12 86 ILE A C 1
ATOM 680 O O . ILE A 1 86 ? -53.426 -23.183 50.251 1.00 45.12 86 ILE A O 1
ATOM 684 N N . LEU A 1 87 ? -52.190 -23.447 52.109 1.00 49.88 87 LEU A N 1
ATOM 685 C CA . LEU A 1 87 ? -52.046 -24.893 52.064 1.00 49.88 87 LEU A CA 1
ATOM 686 C C . LEU A 1 87 ? -53.395 -25.491 52.507 1.00 49.88 87 LEU A C 1
ATOM 688 O O . LEU A 1 87 ? -53.939 -25.069 53.522 1.00 49.88 87 LEU A O 1
ATOM 692 N N . GLU A 1 88 ? -53.875 -26.480 51.752 1.00 51.75 88 GLU A N 1
ATOM 693 C CA . GLU A 1 88 ? -54.740 -27.563 52.238 1.00 51.75 88 GLU A CA 1
ATOM 694 C C . GLU A 1 88 ? -56.193 -27.202 52.609 1.00 51.75 88 GLU A C 1
ATOM 696 O O . GLU A 1 88 ? -56.484 -26.675 53.678 1.00 51.75 88 GLU A O 1
ATOM 701 N N . GLY A 1 89 ? -57.156 -27.582 51.752 1.00 46.25 89 GLY A N 1
ATOM 702 C CA . GLY A 1 89 ? -58.534 -27.660 52.241 1.00 46.25 89 GLY A CA 1
ATOM 703 C C . GLY A 1 89 ? -59.703 -27.800 51.276 1.00 46.25 89 GLY A C 1
ATOM 704 O O . GLY A 1 89 ? -60.798 -28.014 51.776 1.00 46.25 89 GLY A O 1
ATOM 705 N N . HIS A 1 90 ? -59.573 -27.722 49.945 1.00 41.72 90 HIS A N 1
ATOM 706 C CA . HIS A 1 90 ? -60.688 -28.164 49.089 1.00 41.72 90 HIS A CA 1
ATOM 707 C C . HIS A 1 90 ? -60.267 -28.513 47.657 1.00 41.72 90 HIS A C 1
ATOM 709 O O . HIS A 1 90 ? -60.281 -27.694 46.742 1.00 41.72 90 HIS A O 1
ATOM 715 N N . LEU A 1 91 ? -59.925 -29.786 47.459 1.00 52.00 91 LEU A N 1
ATOM 716 C CA . LEU A 1 91 ? -60.014 -30.445 46.159 1.00 52.00 91 LEU A CA 1
ATOM 717 C C . LEU A 1 91 ? -61.476 -30.413 45.688 1.00 52.00 91 LEU A C 1
ATOM 719 O O . LEU A 1 91 ? -62.254 -31.289 46.058 1.00 52.00 91 LEU A O 1
ATOM 723 N N . VAL A 1 92 ? -61.851 -29.451 44.844 1.00 39.09 92 VAL A N 1
ATOM 724 C CA . VAL A 1 92 ? -63.084 -29.546 44.049 1.00 39.09 92 VAL A CA 1
ATOM 725 C C . VAL A 1 92 ? -62.784 -29.277 42.580 1.00 39.09 92 VAL A C 1
ATOM 727 O O . VAL A 1 92 ? -62.846 -28.166 42.075 1.00 39.09 92 VAL A O 1
ATOM 730 N N . SER A 1 93 ? -62.450 -30.381 41.914 1.00 49.62 93 SER A N 1
ATOM 731 C CA . SER A 1 93 ? -63.044 -30.814 40.648 1.00 49.62 93 SER A CA 1
ATOM 732 C C . SER A 1 93 ? -63.208 -29.757 39.547 1.00 49.62 93 SER A C 1
ATOM 734 O O . SER A 1 93 ? -64.316 -29.312 39.266 1.00 49.62 93 SER A O 1
ATOM 736 N N . ILE A 1 94 ? -62.146 -29.526 38.772 1.00 44.81 94 ILE A N 1
ATOM 737 C CA . ILE A 1 94 ? -62.327 -29.405 37.319 1.00 44.81 94 ILE A CA 1
ATOM 738 C C . ILE A 1 94 ? -62.063 -30.775 36.695 1.00 44.81 94 ILE A C 1
ATOM 740 O O . ILE A 1 94 ? -60.981 -31.135 36.239 1.00 44.81 94 ILE A O 1
ATOM 744 N N . ARG A 1 95 ?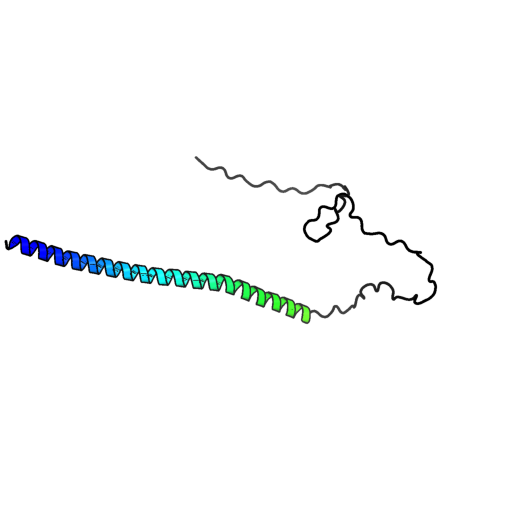 -63.111 -31.591 36.821 1.00 44.06 95 ARG A N 1
ATOM 745 C CA . ARG A 1 95 ? -63.396 -32.793 36.041 1.00 44.06 95 ARG A CA 1
ATOM 746 C C . ARG A 1 95 ? -62.942 -32.577 34.594 1.00 44.06 95 ARG A C 1
ATOM 748 O O . ARG A 1 95 ? -63.277 -31.566 33.990 1.00 44.06 95 ARG A O 1
ATOM 755 N N . GLY A 1 96 ? -62.132 -33.513 34.109 1.00 51.78 96 GLY A N 1
ATOM 756 C CA . GLY A 1 96 ? -61.273 -33.324 32.952 1.00 51.78 96 GLY A CA 1
ATOM 757 C C . GLY A 1 96 ? -61.948 -32.835 31.675 1.00 51.78 96 GLY A C 1
ATOM 758 O O . GLY A 1 96 ? -63.026 -33.285 31.309 1.00 51.78 96 GLY A O 1
ATOM 759 N N . GLU A 1 97 ? -61.201 -32.030 30.928 1.00 39.97 97 GLU A N 1
ATOM 760 C CA . GLU A 1 97 ? -61.222 -32.094 29.476 1.00 39.97 97 GLU A CA 1
ATOM 761 C C . GLU A 1 97 ? -59.846 -31.699 28.935 1.00 39.97 97 GLU A C 1
ATOM 763 O O . GLU A 1 97 ? -59.339 -30.597 29.128 1.00 39.97 97 GLU A O 1
ATOM 768 N N . LYS A 1 98 ? -59.210 -32.666 28.283 1.00 53.25 98 LYS A N 1
ATOM 769 C CA . LYS A 1 98 ? -57.973 -32.517 27.529 1.00 53.25 98 LYS A CA 1
ATOM 770 C C . LYS A 1 98 ? -58.338 -31.723 26.268 1.00 53.25 98 LYS A C 1
ATOM 772 O O . LYS A 1 98 ? -58.874 -32.313 25.333 1.00 53.25 98 LYS A O 1
ATOM 777 N N . LYS A 1 99 ? -58.128 -30.406 26.236 1.00 50.00 99 LYS A N 1
ATOM 778 C CA . LYS A 1 99 ? -58.296 -29.621 25.002 1.00 50.00 99 LYS A CA 1
ATOM 779 C C . LYS A 1 99 ? -56.930 -29.202 24.487 1.00 50.00 99 LYS A C 1
ATOM 781 O O . LYS A 1 99 ? -56.171 -28.514 25.161 1.00 50.00 99 LYS A O 1
ATOM 786 N N . ALA A 1 100 ? -56.618 -29.745 23.316 1.00 45.03 100 ALA A N 1
ATOM 787 C CA . ALA A 1 100 ? -55.496 -29.367 22.486 1.00 45.03 100 ALA A CA 1
ATOM 788 C C . ALA A 1 100 ? -55.514 -27.849 22.268 1.00 45.03 100 ALA A C 1
ATOM 790 O O . ALA A 1 100 ? -56.579 -27.273 22.049 1.00 45.03 100 ALA A O 1
ATOM 791 N N . TRP A 1 101 ? -54.346 -27.210 22.325 1.00 46.66 101 TRP A N 1
ATOM 792 C CA . TRP A 1 101 ? -54.192 -25.857 21.806 1.00 46.66 101 TRP A CA 1
ATOM 793 C C . TRP A 1 101 ? -54.390 -25.879 20.293 1.00 46.66 101 TRP A C 1
ATOM 795 O O . TRP A 1 101 ? -53.448 -26.095 19.536 1.00 46.66 101 TRP A O 1
ATOM 805 N N . GLU A 1 102 ? -55.635 -25.692 19.860 1.00 48.47 102 GLU A N 1
ATOM 806 C CA . GLU A 1 102 ? -55.930 -25.269 18.498 1.00 48.47 102 GLU A CA 1
ATOM 807 C C . GLU A 1 102 ? -55.472 -23.816 18.348 1.00 48.47 102 GLU A C 1
ATOM 809 O O . GLU A 1 102 ? -55.860 -22.930 19.113 1.00 48.47 102 GLU A O 1
ATOM 814 N N . LEU A 1 103 ? -54.568 -23.603 17.392 1.00 50.41 103 LEU A N 1
ATOM 815 C CA . LEU A 1 103 ? -54.072 -22.286 17.016 1.00 50.41 103 LEU A CA 1
ATOM 816 C C . LEU A 1 103 ? -55.253 -21.424 16.544 1.00 50.41 103 LEU A C 1
ATOM 818 O O . LEU A 1 103 ? -56.006 -21.877 15.681 1.00 50.41 103 LEU A O 1
ATOM 822 N N . PRO A 1 104 ? -55.425 -20.195 17.061 1.00 55.34 104 PRO A N 1
ATOM 823 C CA . PRO A 1 104 ? -56.468 -19.310 16.575 1.00 55.34 104 PRO A CA 1
ATOM 824 C C . PRO A 1 104 ? -56.202 -18.948 15.111 1.00 55.34 104 PRO A C 1
ATOM 826 O O . PRO A 1 104 ? -55.079 -18.625 14.709 1.00 55.34 104 PRO A O 1
ATOM 829 N N . GLU A 1 105 ? -57.263 -19.032 14.319 1.00 48.72 105 GLU A N 1
ATOM 830 C CA . GLU A 1 105 ? -57.272 -18.836 12.875 1.00 48.72 105 GLU A CA 1
ATOM 831 C C . GLU A 1 105 ? -56.828 -17.399 12.545 1.00 48.72 105 GLU A C 1
ATOM 833 O O . GLU A 1 105 ? -57.552 -16.432 12.774 1.00 48.72 105 GLU A O 1
ATOM 838 N N . GLY A 1 106 ? -55.572 -17.257 12.106 1.00 53.69 106 GLY A N 1
ATOM 839 C CA . GLY A 1 106 ? -54.908 -15.965 11.875 1.00 53.69 106 GLY A CA 1
ATOM 840 C C . GLY A 1 106 ? -53.512 -15.822 12.497 1.00 53.69 106 GLY A C 1
ATOM 841 O O . GLY A 1 106 ? -52.840 -14.824 12.240 1.00 53.69 106 GLY A O 1
ATOM 842 N N . ALA A 1 107 ? -53.039 -16.798 13.280 1.00 48.50 107 ALA A N 1
ATOM 843 C CA . ALA A 1 107 ? -51.664 -16.815 13.781 1.00 48.50 107 ALA A CA 1
ATOM 844 C C . ALA A 1 107 ? -50.659 -17.056 12.636 1.00 48.50 107 ALA A C 1
ATOM 846 O O . ALA A 1 107 ? -50.475 -18.182 12.173 1.00 48.50 107 ALA A O 1
ATOM 847 N N . ILE A 1 108 ? -49.993 -15.995 12.173 1.00 58.81 108 ILE A N 1
ATOM 848 C CA . ILE A 1 108 ? -48.886 -16.114 11.218 1.00 58.81 108 ILE A CA 1
ATOM 849 C C . ILE A 1 108 ? -47.647 -16.564 12.000 1.00 58.81 108 ILE A C 1
ATOM 851 O O . ILE A 1 108 ? -47.112 -15.825 12.824 1.00 58.81 108 ILE A O 1
ATOM 855 N N . VAL A 1 109 ? -47.213 -17.801 11.767 1.00 46.84 109 VAL A N 1
ATOM 856 C CA . VAL A 1 109 ? -46.021 -18.385 12.392 1.00 46.84 10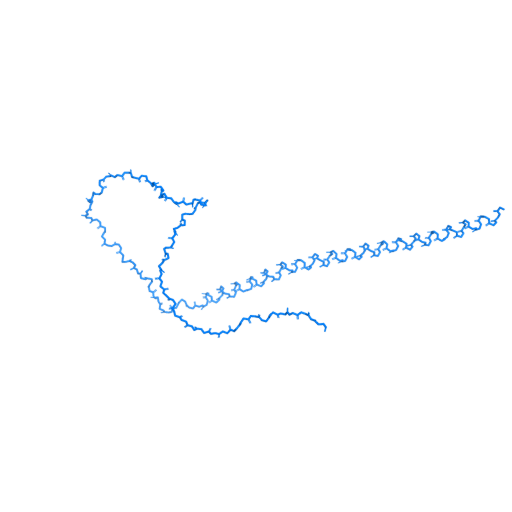9 VAL A CA 1
ATOM 857 C C . VAL A 1 109 ? -44.774 -17.863 11.675 1.00 46.84 109 VAL A C 1
ATOM 859 O O . VAL A 1 109 ? -44.414 -18.358 10.610 1.00 46.84 109 VAL A O 1
ATOM 862 N N . LEU A 1 110 ? -44.093 -16.881 12.267 1.00 50.38 110 LEU A N 1
ATOM 863 C CA . LEU A 1 110 ? -42.666 -16.658 12.030 1.00 50.38 110 LEU A CA 1
ATOM 864 C C . LEU A 1 110 ? -41.908 -17.406 13.125 1.00 50.38 110 LEU A C 1
ATOM 866 O O . LEU A 1 110 ? -41.942 -17.011 14.287 1.00 50.38 110 LEU A O 1
ATOM 870 N N . GLU A 1 111 ? -41.336 -18.544 12.733 1.00 55.41 111 GLU A N 1
ATOM 871 C CA . GLU A 1 111 ? -40.297 -19.314 13.429 1.00 55.41 111 GLU A CA 1
ATOM 872 C C . GLU A 1 111 ? -40.219 -19.093 14.959 1.00 55.41 111 GLU A C 1
ATOM 874 O O . GLU A 1 111 ? -39.288 -18.503 15.497 1.00 55.41 111 GLU A O 1
ATOM 879 N N . GLY A 1 112 ? -41.226 -19.595 15.682 1.00 50.16 112 GLY A N 1
ATOM 880 C CA . GLY A 1 112 ? -41.072 -19.939 17.099 1.00 50.16 112 GLY A CA 1
ATOM 881 C C . GLY A 1 112 ? -41.362 -18.870 18.158 1.00 50.16 112 GLY A C 1
ATOM 882 O O . GLY A 1 112 ? -41.058 -19.130 19.320 1.00 50.16 112 GLY A O 1
ATOM 883 N N . ILE A 1 113 ? -41.987 -17.728 17.841 1.00 50.88 113 ILE A N 1
ATOM 884 C CA . ILE A 1 113 ? -42.486 -16.799 18.877 1.00 50.88 113 ILE A CA 1
ATOM 885 C C . ILE A 1 113 ? -43.939 -16.388 18.572 1.00 50.88 113 ILE A C 1
ATOM 887 O O . ILE A 1 113 ? -44.174 -15.738 17.553 1.00 50.88 113 ILE A O 1
ATOM 891 N N . PRO A 1 114 ? -44.936 -16.718 19.423 1.00 49.84 114 PRO A N 1
ATOM 892 C CA . PRO A 1 114 ? -46.290 -16.201 19.258 1.00 49.84 114 PRO A CA 1
ATOM 893 C C . PRO A 1 114 ? -46.304 -14.704 19.593 1.00 49.84 114 PRO A C 1
ATOM 895 O O . PRO A 1 114 ? -46.327 -14.306 20.757 1.00 49.84 114 PRO A O 1
ATOM 898 N N . VAL A 1 115 ? -46.272 -13.864 18.560 1.00 50.41 115 VAL A N 1
ATOM 899 C CA . VAL A 1 115 ? -46.460 -12.418 18.698 1.00 50.41 115 VAL A CA 1
ATOM 900 C C . VAL A 1 115 ? -47.960 -12.142 18.760 1.00 50.41 115 VAL A C 1
ATOM 902 O O . VAL A 1 115 ? -48.679 -12.308 17.777 1.00 50.41 115 VAL A O 1
ATOM 905 N N . PHE A 1 116 ? -48.445 -11.737 19.933 1.00 54.56 116 PHE A N 1
ATOM 906 C CA . PHE A 1 116 ? -49.815 -11.254 20.097 1.00 54.56 116 PHE A CA 1
ATOM 907 C C . PHE A 1 116 ? -49.978 -9.898 19.386 1.00 54.56 116 PHE A C 1
ATOM 909 O O . PHE A 1 116 ? -49.178 -8.993 19.637 1.00 54.56 116 PHE A O 1
ATOM 916 N N . PRO A 1 117 ? -51.006 -9.699 18.541 1.00 49.03 117 PRO A N 1
ATOM 917 C CA . PRO A 1 117 ? -51.292 -8.386 17.981 1.00 49.03 117 PRO A CA 1
ATOM 918 C C . PRO A 1 117 ? -51.802 -7.472 19.099 1.00 49.03 117 PRO A C 1
ATOM 920 O O . PRO A 1 117 ? -52.891 -7.665 19.642 1.00 49.03 117 PRO A O 1
ATOM 923 N N . GLN A 1 118 ? -50.994 -6.483 19.475 1.00 53.03 118 GLN A N 1
ATOM 924 C CA . GLN A 1 118 ? -51.387 -5.483 20.457 1.00 53.03 118 GLN A CA 1
ATOM 925 C C . GLN A 1 118 ? -52.486 -4.607 19.844 1.00 53.03 118 GLN A C 1
ATOM 927 O O . GLN A 1 118 ? -52.286 -3.937 18.832 1.00 53.03 118 GLN A O 1
ATOM 932 N N . ALA A 1 119 ? -53.676 -4.676 20.438 1.00 48.59 119 ALA A N 1
ATOM 933 C CA . ALA A 1 119 ? -54.859 -3.952 20.006 1.00 48.59 119 ALA A CA 1
ATOM 934 C C . ALA A 1 119 ? -54.593 -2.438 19.964 1.00 48.59 119 ALA A C 1
ATOM 936 O O . ALA A 1 119 ? -54.254 -1.826 20.978 1.00 48.59 119 ALA A O 1
ATOM 937 N N . MET A 1 120 ? -54.783 -1.832 18.790 1.00 44.16 120 MET A N 1
ATOM 938 C CA . MET A 1 120 ? -54.832 -0.383 18.619 1.00 44.16 120 MET A CA 1
ATOM 939 C C . MET A 1 120 ? -56.066 0.169 19.338 1.00 44.16 120 MET A C 1
ATOM 941 O O . MET A 1 120 ? -57.154 0.249 18.765 1.00 44.16 120 MET A O 1
ATOM 945 N N . ASN A 1 121 ? -55.900 0.561 20.598 1.00 46.94 121 ASN A N 1
ATOM 946 C CA . ASN A 1 121 ? -56.849 1.455 21.237 1.00 46.94 121 ASN A CA 1
ATOM 947 C C . ASN A 1 121 ? -56.613 2.869 20.692 1.00 46.94 121 ASN A C 1
ATOM 949 O O . ASN A 1 121 ? -55.541 3.445 20.863 1.00 46.94 121 ASN A O 1
ATOM 953 N N . LYS A 1 122 ? -57.616 3.397 19.993 1.00 59.53 122 LYS A N 1
ATOM 954 C CA . LYS A 1 122 ? -57.673 4.783 19.537 1.00 59.53 122 LYS A CA 1
ATOM 955 C C . LYS A 1 122 ? -57.768 5.689 20.766 1.00 59.53 122 LYS A C 1
ATOM 957 O O . LYS A 1 122 ? -58.756 5.604 21.489 1.00 59.53 122 LYS A O 1
ATOM 962 N N . GLN A 1 123 ? -56.810 6.587 20.970 1.00 39.62 123 GLN A N 1
ATOM 963 C CA . GLN A 1 123 ? -57.067 7.805 21.736 1.00 39.62 123 GLN A CA 1
ATOM 964 C C . GLN A 1 123 ? -56.175 8.948 21.252 1.00 39.62 123 GLN A C 1
ATOM 966 O O . GLN A 1 123 ? -55.035 8.747 20.843 1.00 39.62 123 GLN A O 1
ATOM 971 N N . GLU A 1 124 ? -56.814 10.105 21.182 1.00 42.16 124 GLU A N 1
ATOM 972 C CA . GLU A 1 124 ? -56.549 11.255 20.331 1.00 42.16 124 GLU A CA 1
ATOM 973 C C . GLU A 1 124 ? -55.278 12.041 20.675 1.0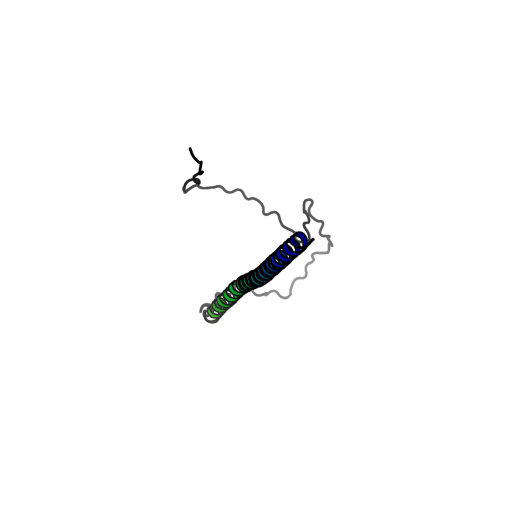0 42.16 124 GLU A C 1
ATOM 975 O O . GLU A 1 124 ? -54.804 12.063 21.810 1.00 42.16 124 GLU A O 1
ATOM 980 N N . HIS A 1 125 ? -54.777 12.749 19.662 1.00 48.03 125 HIS A N 1
ATOM 981 C CA . HIS A 1 125 ? -53.886 13.897 19.816 1.00 48.03 125 HIS A CA 1
ATOM 982 C C . HIS A 1 125 ? -54.415 14.897 20.858 1.00 48.03 125 HIS A C 1
ATOM 984 O O . HIS A 1 125 ? -55.622 15.133 20.946 1.00 48.03 125 HIS A O 1
ATOM 990 N N . PRO A 1 126 ? -53.494 15.613 21.519 1.00 49.03 126 PRO A N 1
ATOM 991 C CA . PRO A 1 126 ? -53.503 17.057 21.331 1.00 49.03 126 PRO A CA 1
ATOM 992 C C . PRO A 1 126 ? -52.137 17.612 20.908 1.00 49.03 126 PRO A C 1
ATOM 994 O O . PRO A 1 126 ? -51.082 17.024 21.132 1.00 49.03 126 PRO A O 1
ATOM 997 N N . GLU A 1 127 ? -52.231 18.736 20.208 1.00 43.84 127 GLU A N 1
ATOM 998 C CA . GLU A 1 127 ? -51.210 19.454 19.449 1.00 43.84 127 GLU A CA 1
ATOM 999 C C . GLU A 1 127 ? -50.174 20.206 20.311 1.00 43.84 127 GLU A C 1
ATOM 1001 O O . GLU A 1 127 ? -50.365 20.406 21.509 1.00 43.84 127 GLU A O 1
ATOM 1006 N N . SER A 1 128 ? -49.153 20.733 19.612 1.00 41.12 128 SER A N 1
ATOM 1007 C CA . SER A 1 128 ? -48.106 21.690 20.024 1.00 41.12 128 SER A CA 1
ATOM 1008 C C . SER A 1 128 ? -46.758 21.023 20.349 1.00 41.12 128 SER A C 1
ATOM 1010 O O . SER A 1 128 ? -46.674 20.160 21.209 1.00 41.12 128 SER A O 1
ATOM 1012 N N . SER A 1 129 ? -45.644 21.325 19.677 1.00 50.62 129 SER A N 1
ATOM 1013 C CA . SER A 1 129 ? -45.180 22.650 19.265 1.00 50.62 129 SER A CA 1
ATOM 1014 C C . SER A 1 129 ? -44.259 22.564 18.036 1.00 50.62 129 SER A C 1
ATOM 1016 O O . SER A 1 129 ? -43.541 21.584 17.850 1.00 50.62 129 SER A O 1
ATOM 1018 N N . GLN A 1 130 ? -44.318 23.599 17.202 1.00 46.78 130 GLN A N 1
ATOM 1019 C CA . GLN A 1 130 ? -43.593 23.777 15.941 1.00 46.78 130 GLN A CA 1
ATOM 1020 C C . GLN A 1 130 ? -42.068 23.895 16.123 1.00 46.78 130 GLN A C 1
ATOM 1022 O O . GLN A 1 130 ? -41.627 24.575 17.046 1.00 46.78 130 GLN A O 1
ATOM 1027 N N . ASP A 1 131 ? -41.303 23.346 15.171 1.00 46.34 131 ASP A N 1
ATOM 1028 C C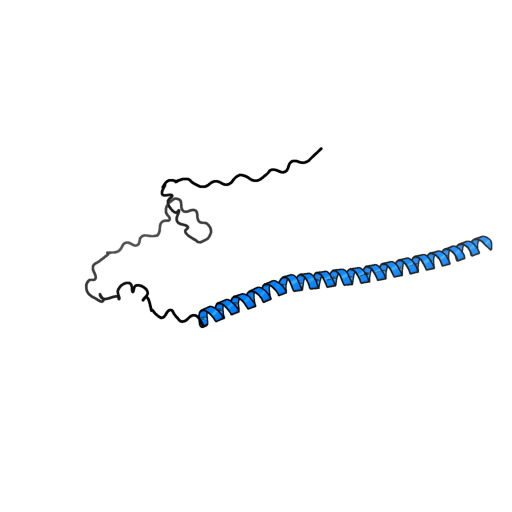A . ASP A 1 131 ? -40.224 24.072 14.472 1.00 46.34 131 ASP A CA 1
ATOM 1029 C C . ASP A 1 131 ? -39.980 23.447 13.063 1.00 46.34 131 ASP A C 1
ATOM 1031 O O . ASP A 1 131 ? -40.355 22.289 12.849 1.00 46.34 131 ASP A O 1
ATOM 1035 N N . PRO A 1 132 ? -39.485 24.219 12.068 1.00 60.75 132 PRO A N 1
ATOM 1036 C CA . PRO A 1 132 ? -39.815 24.097 10.636 1.00 60.75 132 PRO A CA 1
ATOM 1037 C C . PRO A 1 132 ? -38.991 23.072 9.818 1.00 60.75 132 PRO A C 1
ATOM 1039 O O . PRO A 1 132 ? -37.974 22.561 10.287 1.00 60.75 132 PRO A O 1
ATOM 1042 N N . PRO A 1 133 ? -39.429 22.760 8.572 1.00 56.28 133 PRO A N 1
ATOM 1043 C CA . PRO A 1 133 ? -38.832 21.728 7.715 1.00 56.28 133 PRO A CA 1
ATOM 1044 C C . PRO A 1 133 ? -37.451 22.101 7.127 1.00 56.28 133 PRO A C 1
ATOM 1046 O O . PRO A 1 133 ? -37.136 23.283 6.995 1.00 56.28 133 PRO A O 1
ATOM 1049 N N . PRO A 1 134 ? -36.641 21.094 6.736 1.00 55.50 134 PRO A N 1
ATOM 1050 C CA . PRO A 1 134 ? -35.240 21.266 6.341 1.00 55.50 134 PRO A CA 1
ATOM 1051 C C . PRO A 1 134 ? -35.062 21.972 4.985 1.00 55.50 134 PRO A C 1
ATOM 1053 O O . PRO A 1 134 ? -35.730 21.636 4.006 1.00 55.50 134 PRO A O 1
ATOM 1056 N N . GLU A 1 135 ? -34.116 22.917 4.936 1.00 54.38 135 GLU A N 1
ATOM 1057 C CA . GLU A 1 135 ? -33.704 23.661 3.739 1.00 54.38 135 GLU A CA 1
ATOM 1058 C C . GLU A 1 135 ? -33.192 22.718 2.634 1.00 54.38 135 GLU A C 1
ATOM 1060 O O . GLU A 1 135 ? -32.172 22.038 2.768 1.00 54.38 135 GLU A O 1
ATOM 1065 N N . LEU A 1 136 ? -33.926 22.695 1.520 1.00 49.97 136 LEU A N 1
ATOM 1066 C CA . LEU A 1 136 ? -33.521 22.096 0.255 1.00 49.97 136 LEU A CA 1
ATOM 1067 C C . LEU A 1 136 ? -32.463 22.990 -0.401 1.00 49.97 136 LEU A C 1
ATOM 1069 O O . LEU A 1 136 ? -32.756 24.091 -0.860 1.00 49.97 136 LEU A O 1
ATOM 1073 N N . PHE A 1 137 ? -31.230 22.494 -0.453 1.00 47.97 137 PHE A N 1
ATOM 1074 C CA . PHE A 1 137 ? -30.179 23.029 -1.310 1.00 47.97 137 PHE A CA 1
ATOM 1075 C C . PHE A 1 137 ? -30.574 22.869 -2.788 1.00 47.97 137 PHE A C 1
ATOM 1077 O O . PHE A 1 137 ? -30.693 21.743 -3.269 1.00 47.97 137 PHE A O 1
ATOM 1084 N N . GLU A 1 138 ? -30.691 23.977 -3.522 1.00 51.41 138 GLU A N 1
ATOM 1085 C CA . GLU A 1 138 ? -30.636 23.992 -4.991 1.00 51.41 138 GLU A CA 1
ATOM 1086 C C . GLU A 1 138 ? -29.345 24.691 -5.474 1.00 51.41 138 GLU A C 1
ATOM 1088 O O . GLU A 1 138 ? -28.952 25.707 -4.892 1.00 51.41 138 GLU A O 1
ATOM 1093 N N . PRO A 1 139 ? -28.657 24.172 -6.514 1.00 53.91 139 PRO A N 1
ATOM 1094 C CA . PRO A 1 139 ? -27.428 24.763 -7.047 1.00 53.91 139 PRO A CA 1
ATOM 1095 C C . PRO A 1 139 ? -27.625 25.674 -8.286 1.00 53.91 139 PRO A C 1
ATOM 1097 O O . PRO A 1 139 ? -28.255 25.260 -9.252 1.00 53.91 139 PRO A O 1
ATOM 1100 N N . SER A 1 140 ? -26.915 26.820 -8.274 1.00 40.00 140 SER A N 1
ATOM 1101 C CA . SER A 1 140 ? -26.395 27.674 -9.384 1.00 40.00 140 SER A CA 1
ATOM 1102 C C . SER A 1 140 ? -27.382 28.328 -10.380 1.00 40.00 140 SER A C 1
ATOM 1104 O O . SER A 1 140 ? -28.494 27.845 -10.568 1.00 40.00 140 SER A O 1
ATOM 1106 N N . PRO A 1 141 ? -27.012 29.463 -11.017 1.00 60.31 141 PRO A N 1
ATOM 1107 C CA . PRO A 1 141 ? -25.886 29.562 -11.961 1.00 60.31 141 PRO A CA 1
ATOM 1108 C C . PRO A 1 141 ? -24.651 30.301 -11.442 1.00 60.31 141 PRO A C 1
ATOM 1110 O O . PRO A 1 141 ? -24.783 31.374 -10.818 1.00 60.31 141 PRO A O 1
#

pLDDT: mean 72.75, std 23.19, range [39.09, 98.75]

Radius 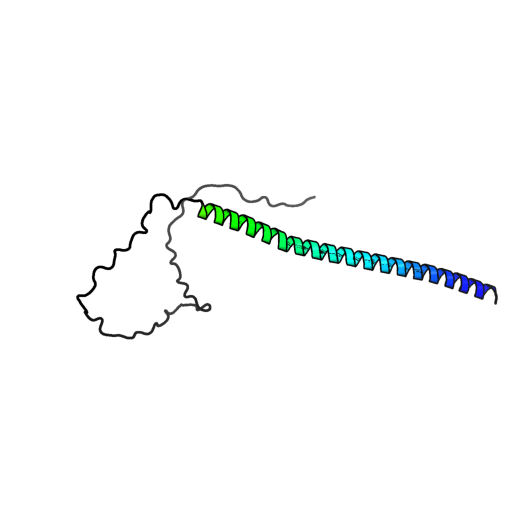of gyration: 40.61 Å; chains: 1; bounding box: 96×63×94 Å